Protein AF-A0A350AMX7-F1 (afdb_monomer_lite)

pLDDT: mean 87.67, std 9.19, range [40.44, 95.44]

Structure (mmCIF, N/CA/C/O backbone):
data_AF-A0A350AMX7-F1
#
_entry.id   AF-A0A350AMX7-F1
#
loop_
_atom_site.group_PDB
_atom_site.id
_atom_site.type_symbol
_atom_site.label_atom_id
_atom_site.label_alt_id
_atom_site.label_comp_id
_atom_site.label_asym_id
_atom_site.label_entity_id
_atom_site.label_seq_id
_atom_site.pdbx_PDB_ins_code
_atom_site.Cartn_x
_atom_site.Cartn_y
_atom_site.Cartn_z
_atom_site.occupancy
_atom_site.B_iso_or_equiv
_atom_site.auth_seq_id
_atom_site.auth_comp_id
_atom_site.auth_asym_id
_atom_site.auth_atom_id
_atom_site.pdbx_PDB_model_num
ATOM 1 N N . MET A 1 1 ? 0.039 -1.667 73.319 1.00 43.47 1 MET A N 1
ATOM 2 C CA . MET A 1 1 ? 0.120 -1.833 71.852 1.00 43.47 1 MET A CA 1
ATOM 3 C C . MET A 1 1 ? -1.129 -1.213 71.248 1.00 43.47 1 MET A C 1
ATOM 5 O O . MET A 1 1 ? -2.199 -1.797 71.328 1.00 43.47 1 MET A O 1
ATOM 9 N N . THR A 1 2 ? -1.031 0.032 70.791 1.00 40.44 2 THR A N 1
ATOM 10 C CA . THR A 1 2 ? -2.153 0.806 70.246 1.00 40.44 2 THR A CA 1
ATOM 11 C C . THR A 1 2 ? -2.350 0.441 68.775 1.00 40.44 2 THR A C 1
ATOM 13 O O . THR A 1 2 ? -1.466 0.647 67.948 1.00 40.44 2 THR A O 1
ATOM 16 N N . ILE A 1 3 ? -3.497 -0.153 68.442 1.00 60.06 3 ILE A N 1
ATOM 17 C CA . ILE A 1 3 ? -3.853 -0.492 67.061 1.00 60.06 3 ILE A CA 1
ATOM 18 C C . ILE A 1 3 ? -4.405 0.774 66.404 1.00 60.06 3 ILE A C 1
ATOM 20 O O . ILE A 1 3 ? -5.490 1.241 66.742 1.00 60.06 3 ILE A O 1
ATOM 24 N N . ALA A 1 4 ? -3.642 1.345 65.473 1.00 61.72 4 ALA A N 1
ATOM 25 C CA . ALA A 1 4 ? -4.096 2.450 64.641 1.00 61.72 4 ALA A CA 1
ATOM 26 C C . ALA A 1 4 ? -5.282 1.997 63.768 1.00 61.72 4 ALA A C 1
ATOM 28 O O . ALA A 1 4 ? -5.153 1.086 62.944 1.00 61.72 4 ALA A O 1
ATOM 29 N N . SER A 1 5 ? -6.434 2.647 63.949 1.00 59.94 5 SER A N 1
ATOM 30 C CA . SER A 1 5 ? -7.629 2.494 63.115 1.00 59.94 5 SER A CA 1
ATOM 31 C C . SER A 1 5 ? -7.313 2.897 61.672 1.00 59.94 5 SER A C 1
ATOM 33 O O . SER A 1 5 ? -7.273 4.080 61.333 1.00 59.94 5 SER A O 1
ATOM 35 N N . ARG A 1 6 ? -7.081 1.913 60.798 1.00 63.25 6 ARG A N 1
ATOM 36 C CA . ARG A 1 6 ? -7.099 2.141 59.349 1.00 63.25 6 ARG A CA 1
ATOM 37 C C . ARG A 1 6 ? -8.556 2.267 58.930 1.00 63.25 6 ARG A C 1
ATOM 39 O O . ARG A 1 6 ? -9.298 1.296 59.038 1.00 63.25 6 ARG A O 1
ATOM 46 N N . ASN A 1 7 ? -8.935 3.439 58.423 1.00 62.44 7 ASN A N 1
ATOM 47 C CA . ASN A 1 7 ? -10.158 3.652 57.649 1.00 62.44 7 ASN A CA 1
ATOM 48 C C . ASN A 1 7 ? -10.182 2.674 56.459 1.00 62.44 7 ASN A C 1
ATOM 50 O O . ASN A 1 7 ? -9.697 2.987 55.372 1.00 62.44 7 ASN A O 1
ATOM 54 N N . LYS A 1 8 ? -10.692 1.457 56.665 1.00 62.69 8 LYS A N 1
ATOM 55 C CA . LYS A 1 8 ? -10.917 0.489 55.593 1.00 62.69 8 LYS A CA 1
ATOM 56 C C . LYS A 1 8 ? -12.206 0.894 54.885 1.00 62.69 8 LYS A C 1
ATOM 58 O O . LYS A 1 8 ? -13.290 0.517 55.317 1.00 62.69 8 LYS A O 1
ATOM 63 N N . LYS A 1 9 ? -12.089 1.692 53.820 1.00 71.44 9 LYS A N 1
ATOM 64 C CA . LYS A 1 9 ? -13.197 1.904 52.883 1.00 71.44 9 LYS A CA 1
ATOM 65 C C . LYS A 1 9 ? -13.492 0.562 52.210 1.00 71.44 9 LYS A C 1
ATOM 67 O O . LYS A 1 9 ? -12.687 0.082 51.417 1.00 71.44 9 LYS A O 1
ATOM 72 N N . ALA A 1 10 ? -14.593 -0.073 52.597 1.00 69.81 10 ALA A N 1
ATOM 73 C CA . ALA A 1 10 ? -15.126 -1.231 51.897 1.00 69.81 10 ALA A CA 1
ATOM 74 C C . ALA A 1 10 ? -15.917 -0.721 50.687 1.00 69.81 10 ALA A C 1
ATOM 76 O O . ALA A 1 10 ? -16.818 0.099 50.852 1.00 69.81 10 ALA A O 1
ATOM 77 N N . PHE A 1 11 ? -15.552 -1.173 49.486 1.00 74.50 11 PHE A N 1
ATOM 78 C CA . PHE A 1 11 ? -16.365 -0.963 48.289 1.00 74.50 11 PHE A CA 1
ATOM 79 C C . PHE A 1 11 ? -17.693 -1.697 48.460 1.00 74.50 11 PHE A C 1
ATOM 81 O O . PHE A 1 11 ? -17.719 -2.839 48.929 1.00 74.50 11 PHE A O 1
ATOM 88 N N . THR A 1 12 ? -18.797 -1.053 48.093 1.00 88.31 12 THR A N 1
ATOM 89 C CA . THR A 1 12 ? -20.093 -1.727 48.116 1.00 88.31 12 THR A CA 1
ATOM 90 C C . THR A 1 12 ? -20.165 -2.745 46.973 1.00 88.31 12 THR A C 1
ATOM 92 O O . THR A 1 12 ? -19.658 -2.512 45.875 1.00 88.31 12 THR A O 1
ATOM 95 N N . LEU A 1 13 ? -20.808 -3.894 47.210 1.00 84.81 13 LEU A N 1
ATOM 96 C CA . LEU A 1 13 ? -21.042 -4.911 46.169 1.00 84.81 13 LEU A CA 1
ATOM 97 C C . LEU A 1 13 ? -21.777 -4.321 44.957 1.00 84.81 13 LEU A C 1
ATOM 99 O O . LEU A 1 13 ? -21.503 -4.691 43.818 1.00 84.81 13 LEU A O 1
ATOM 103 N N . ILE A 1 14 ? -22.681 -3.373 45.211 1.00 91.12 14 ILE A N 1
ATOM 104 C CA . ILE A 1 14 ? -23.455 -2.694 44.176 1.00 91.12 14 ILE A CA 1
ATOM 105 C C . ILE A 1 14 ? -22.614 -1.718 43.341 1.00 91.12 14 ILE A C 1
ATOM 107 O O . ILE A 1 14 ? -22.822 -1.654 42.133 1.00 91.12 14 ILE A O 1
ATOM 111 N N . GLU A 1 15 ? -21.629 -1.023 43.925 1.00 88.88 15 GLU A N 1
ATOM 112 C CA . GLU A 1 15 ? -20.692 -0.192 43.150 1.00 88.88 15 GLU A CA 1
ATOM 113 C C . GLU A 1 15 ? -19.937 -1.030 42.128 1.00 88.88 15 GLU A C 1
ATOM 115 O O . GLU A 1 15 ? -19.880 -0.674 40.954 1.00 88.88 15 GLU A O 1
ATOM 120 N N . LEU A 1 16 ? -19.389 -2.168 42.555 1.00 88.62 16 LEU A N 1
ATOM 121 C CA . LEU A 1 16 ? -18.599 -3.012 41.664 1.00 88.62 16 LEU A CA 1
ATOM 122 C C . LEU A 1 16 ? -19.488 -3.643 40.578 1.00 88.62 16 LEU A C 1
ATOM 124 O O . LEU A 1 16 ? -19.096 -3.691 39.413 1.00 88.62 16 LEU A O 1
ATOM 128 N N . LEU A 1 17 ? -20.717 -4.035 40.933 1.00 90.94 17 LEU A N 1
ATOM 129 C CA . LEU A 1 17 ? -21.690 -4.622 40.009 1.00 90.94 17 LEU A CA 1
ATOM 130 C C . LEU A 1 17 ? -22.149 -3.639 38.920 1.00 90.94 17 LEU A C 1
ATOM 132 O O . LEU A 1 17 ? -22.209 -4.009 37.748 1.00 90.94 17 LEU A O 1
ATOM 136 N N . ILE A 1 18 ? -22.438 -2.384 39.272 1.00 93.88 18 ILE A N 1
ATOM 137 C CA . ILE A 1 18 ? -22.854 -1.371 38.290 1.00 93.88 18 ILE A CA 1
ATOM 138 C C . ILE A 1 18 ? -21.693 -1.016 37.352 1.00 93.88 18 ILE A C 1
ATOM 140 O O . ILE A 1 18 ? -21.904 -0.855 36.151 1.00 93.88 18 ILE A O 1
ATOM 144 N N . ILE A 1 19 ? -20.462 -0.944 37.865 1.00 93.88 19 ILE A N 1
ATOM 145 C CA . ILE A 1 19 ? -19.280 -0.586 37.069 1.00 93.88 19 ILE A CA 1
ATOM 146 C C . ILE A 1 19 ? -19.020 -1.609 35.962 1.00 93.88 19 ILE A C 1
ATOM 148 O O . ILE A 1 19 ? -18.869 -1.224 34.803 1.00 93.88 19 ILE A O 1
ATOM 152 N N . VAL A 1 20 ? -19.008 -2.906 36.283 1.00 94.06 20 VAL A N 1
ATOM 153 C CA . VAL A 1 20 ? -18.800 -3.940 35.255 1.00 94.06 20 VAL A CA 1
ATOM 154 C C . VAL A 1 20 ? -19.956 -3.973 34.251 1.00 94.06 20 VAL A C 1
ATOM 156 O O . VAL A 1 20 ? -19.725 -4.190 33.062 1.00 94.06 20 VAL A O 1
ATOM 159 N N . GLY A 1 21 ? -21.178 -3.656 34.699 1.00 94.50 21 GLY A N 1
ATOM 160 C CA . GLY A 1 21 ? -22.342 -3.487 33.830 1.00 94.50 21 GLY A CA 1
ATOM 161 C C . GLY A 1 21 ? -22.161 -2.349 32.823 1.00 94.50 21 GLY A C 1
ATOM 162 O O . GLY A 1 21 ? -22.324 -2.555 31.622 1.00 94.50 21 GLY A O 1
ATOM 163 N N . ILE A 1 22 ? -21.744 -1.168 33.279 1.00 94.44 22 ILE A N 1
ATOM 164 C CA . ILE A 1 22 ? -21.537 -0.005 32.407 1.00 94.44 22 ILE A CA 1
ATOM 165 C C . ILE A 1 22 ? -20.340 -0.214 31.463 1.00 94.44 22 ILE A C 1
ATOM 167 O O . ILE A 1 22 ? -20.436 0.114 30.279 1.00 94.44 22 ILE A O 1
ATOM 171 N N . ILE A 1 23 ? -19.235 -0.806 31.938 1.00 95.44 23 ILE A N 1
ATOM 172 C CA . ILE A 1 23 ? -18.074 -1.125 31.087 1.00 95.44 23 ILE A CA 1
ATOM 173 C C . ILE A 1 23 ? -18.483 -2.074 29.954 1.00 95.44 23 ILE A C 1
ATOM 175 O O . ILE A 1 23 ? -18.062 -1.870 28.816 1.00 95.44 23 ILE A O 1
ATOM 179 N N . SER A 1 24 ? -19.334 -3.070 30.232 1.00 94.69 24 SER A N 1
ATOM 180 C CA . SER A 1 24 ? -19.793 -4.016 29.208 1.00 94.69 24 SER A CA 1
ATOM 181 C C . SER A 1 24 ? -20.569 -3.331 28.077 1.00 94.69 24 SER A C 1
ATOM 183 O O . SER A 1 24 ? -20.344 -3.635 26.906 1.00 94.69 24 SER A O 1
ATOM 185 N N . LEU A 1 25 ? -21.405 -2.340 28.408 1.00 92.94 25 LEU A N 1
ATOM 186 C CA . LEU A 1 25 ? -22.147 -1.563 27.419 1.00 92.94 25 LEU A CA 1
ATOM 187 C C . LEU A 1 25 ? -21.197 -0.740 26.540 1.00 92.94 25 LEU A C 1
ATOM 189 O O . LEU A 1 25 ? -21.274 -0.814 25.314 1.00 92.94 25 LEU A O 1
ATOM 193 N N . PHE A 1 26 ? -20.257 -0.010 27.148 1.00 94.75 26 PHE A N 1
ATOM 194 C CA . PHE A 1 26 ? -19.300 0.804 26.394 1.00 94.75 26 PHE A CA 1
ATOM 195 C C . PHE A 1 26 ? -18.347 -0.029 25.529 1.00 94.75 26 PHE A C 1
ATOM 197 O O . PHE A 1 26 ? -18.019 0.386 24.418 1.00 94.75 26 PHE A O 1
ATOM 204 N N . ALA A 1 27 ? -17.937 -1.214 25.990 1.00 93.19 27 ALA A N 1
ATOM 205 C CA . ALA A 1 27 ? -17.033 -2.083 25.242 1.00 93.19 27 ALA A CA 1
ATOM 206 C C . ALA A 1 27 ? -17.608 -2.492 23.874 1.00 93.19 27 ALA A C 1
ATOM 208 O O . ALA A 1 27 ? -16.880 -2.489 22.883 1.00 93.19 27 ALA A O 1
ATOM 209 N N . THR A 1 28 ? -18.912 -2.783 23.791 1.00 90.69 28 THR A N 1
ATOM 210 C CA . THR A 1 28 ? -19.551 -3.186 22.522 1.00 90.69 28 THR A CA 1
ATOM 211 C C . THR A 1 28 ? -19.517 -2.084 21.461 1.00 90.69 28 THR A C 1
ATOM 213 O O . THR A 1 28 ? -19.175 -2.351 20.311 1.00 90.69 28 THR A O 1
ATOM 216 N N . ILE A 1 29 ? -19.794 -0.836 21.851 1.00 89.88 29 ILE A N 1
ATOM 217 C CA . ILE A 1 29 ? -19.788 0.322 20.945 1.00 89.88 29 ILE A CA 1
ATOM 218 C C . ILE A 1 29 ? -18.373 0.568 20.407 1.00 89.88 29 ILE A C 1
ATOM 220 O O . ILE A 1 29 ? -18.179 0.774 19.209 1.00 89.88 29 ILE A O 1
ATOM 224 N N . ILE A 1 30 ? -17.370 0.495 21.286 1.00 90.44 30 ILE A N 1
ATOM 225 C CA . ILE A 1 30 ? -15.965 0.734 20.936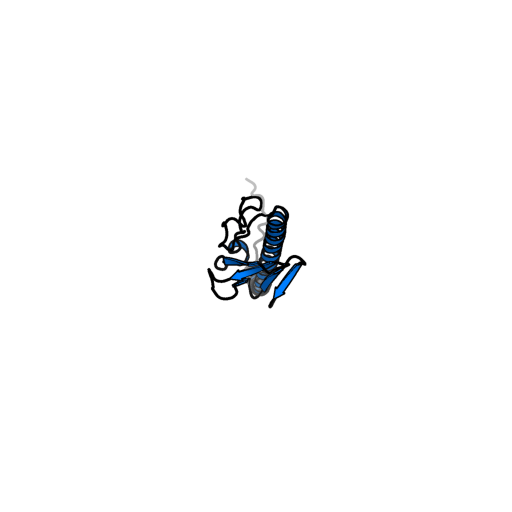 1.00 90.44 30 ILE A CA 1
ATOM 226 C C . ILE A 1 30 ? -15.455 -0.293 19.912 1.00 90.44 30 ILE A C 1
ATOM 228 O O . ILE A 1 30 ? -14.729 0.076 18.988 1.00 90.44 30 ILE A O 1
ATOM 232 N N . LEU A 1 31 ? -15.843 -1.566 20.035 1.00 85.94 31 LEU A N 1
ATOM 233 C CA . LEU A 1 31 ? -15.381 -2.625 19.129 1.00 85.94 31 LEU A CA 1
ATOM 234 C C . LEU A 1 31 ? -15.792 -2.382 17.671 1.00 85.94 31 LEU A C 1
ATOM 236 O O . LEU A 1 31 ? -14.966 -2.549 16.773 1.00 85.94 31 LEU A O 1
ATOM 240 N N . VAL A 1 32 ? -17.028 -1.934 17.435 1.00 84.50 32 VAL A N 1
ATOM 241 C CA . VAL A 1 32 ? -17.519 -1.628 16.079 1.00 84.50 32 VAL A CA 1
ATOM 242 C C . VAL A 1 32 ? -16.746 -0.452 15.473 1.00 84.50 32 VAL A C 1
ATOM 244 O O . VAL A 1 32 ? -16.364 -0.492 14.305 1.00 84.50 32 VAL A O 1
ATOM 247 N N . MET A 1 33 ? -16.435 0.573 16.273 1.00 81.44 33 MET A N 1
ATOM 248 C CA . MET A 1 33 ? -15.666 1.730 15.802 1.00 81.44 33 MET A CA 1
ATOM 249 C C . MET A 1 33 ? -14.220 1.362 15.435 1.00 81.44 33 MET A C 1
ATOM 251 O O . MET A 1 33 ? -13.692 1.857 14.438 1.00 81.44 33 MET A O 1
ATOM 255 N N . ILE A 1 34 ? -13.580 0.472 16.200 1.00 84.88 34 ILE A N 1
ATOM 256 C CA . ILE A 1 34 ? -12.181 0.074 15.976 1.00 84.88 34 ILE A CA 1
ATOM 257 C C . ILE A 1 34 ? -11.998 -0.711 14.673 1.00 84.88 34 ILE A C 1
ATOM 259 O O . ILE A 1 34 ? -10.962 -0.540 14.034 1.00 84.88 34 ILE A O 1
ATOM 263 N N . SER A 1 35 ? -12.966 -1.541 14.266 1.00 8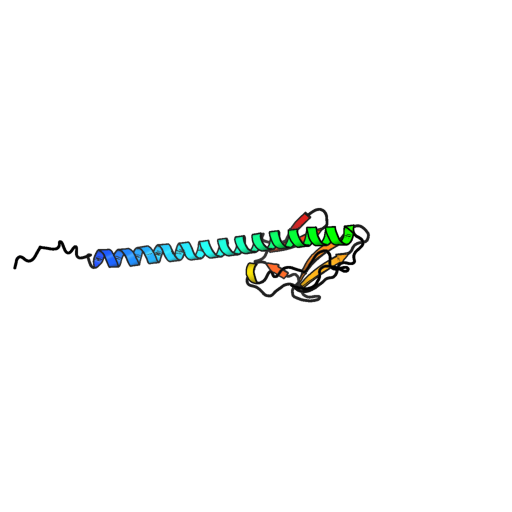3.19 35 SER A N 1
ATOM 264 C CA . SER A 1 35 ? -12.890 -2.273 12.988 1.00 83.19 35 SER A CA 1
ATOM 265 C C . SER A 1 35 ? -12.734 -1.294 11.821 1.00 83.19 35 SER A C 1
ATOM 267 O O . SER A 1 35 ? -11.714 -1.319 11.142 1.00 83.19 35 SER A O 1
ATOM 269 N N . SER A 1 36 ? -13.645 -0.327 11.694 1.00 84.31 36 SER A N 1
ATOM 270 C CA . SER A 1 36 ? -13.576 0.666 10.615 1.00 84.31 36 SER A CA 1
ATOM 271 C C . SER A 1 36 ? -12.306 1.530 10.652 1.00 84.31 36 SER A C 1
ATOM 273 O O . SER A 1 36 ? -11.785 1.932 9.613 1.00 84.31 36 SER A O 1
ATOM 275 N N . ALA A 1 37 ? -11.776 1.821 11.846 1.00 87.25 37 ALA A N 1
ATOM 276 C CA . ALA A 1 37 ? -10.538 2.579 11.998 1.00 87.25 37 ALA A CA 1
ATOM 277 C C . ALA A 1 37 ? -9.304 1.778 11.547 1.00 87.25 37 ALA A C 1
ATOM 279 O O . ALA A 1 37 ? -8.373 2.357 10.986 1.00 87.25 37 ALA A O 1
ATOM 280 N N . ARG A 1 38 ? -9.298 0.457 11.771 1.00 88.06 38 ARG A N 1
ATOM 281 C CA . ARG A 1 38 ? -8.241 -0.448 11.300 1.00 88.06 38 ARG A CA 1
ATOM 282 C C . ARG A 1 38 ? -8.246 -0.556 9.783 1.00 88.06 38 ARG A C 1
ATOM 284 O O . ARG A 1 38 ? -7.183 -0.403 9.193 1.00 88.06 38 ARG A O 1
ATOM 291 N N . ASP A 1 39 ? -9.417 -0.707 9.175 1.00 89.31 39 ASP A N 1
ATOM 292 C CA . ASP A 1 39 ? -9.547 -0.814 7.717 1.00 89.31 39 ASP A CA 1
ATOM 293 C C . ASP A 1 39 ? -9.063 0.477 7.035 1.00 89.31 39 ASP A C 1
ATOM 295 O O . ASP A 1 39 ? -8.259 0.449 6.106 1.00 89.31 39 ASP A O 1
ATOM 299 N N . LYS A 1 40 ? -9.421 1.648 7.580 1.00 90.00 40 LYS A N 1
ATOM 300 C CA . LYS A 1 40 ? -8.897 2.938 7.095 1.00 90.00 40 LYS A CA 1
ATOM 301 C C . LYS A 1 40 ? -7.382 3.070 7.260 1.00 90.00 40 LYS A C 1
ATOM 303 O O . LYS A 1 40 ? -6.708 3.606 6.382 1.00 90.00 40 LYS A O 1
ATOM 308 N N . ALA A 1 41 ? -6.830 2.609 8.382 1.00 91.25 41 ALA A N 1
ATOM 309 C CA . ALA A 1 41 ? -5.385 2.624 8.601 1.00 91.25 41 ALA A CA 1
ATOM 310 C C . ALA A 1 41 ? -4.653 1.688 7.623 1.00 91.25 41 ALA A C 1
ATOM 312 O O . ALA A 1 41 ? -3.601 2.061 7.100 1.00 91.25 41 ALA A O 1
ATOM 313 N N . ALA A 1 42 ? -5.232 0.519 7.338 1.00 91.75 42 ALA A N 1
ATOM 314 C CA . ALA A 1 42 ? -4.745 -0.434 6.349 1.00 91.75 42 ALA A CA 1
ATOM 315 C C . ALA A 1 42 ? -4.698 0.186 4.948 1.00 91.75 42 ALA A C 1
ATOM 317 O O . ALA A 1 42 ? -3.635 0.212 4.325 1.00 91.75 42 ALA A O 1
ATOM 318 N N . ILE A 1 43 ? -5.812 0.781 4.509 1.00 92.62 43 ILE A N 1
ATOM 319 C CA . ILE A 1 43 ? -5.933 1.462 3.214 1.00 92.62 43 ILE A CA 1
ATOM 320 C C . ILE A 1 43 ? -4.925 2.615 3.102 1.00 92.62 43 ILE A C 1
ATOM 322 O O . ILE A 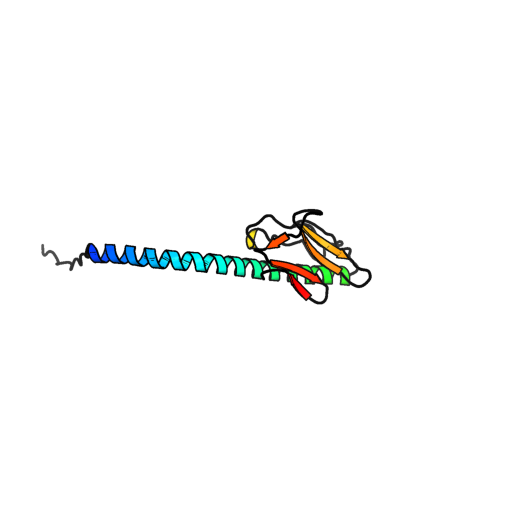1 43 ? -4.225 2.734 2.100 1.00 92.62 43 ILE A O 1
ATOM 326 N N . ASN A 1 44 ? -4.765 3.440 4.141 1.00 93.38 44 ASN A N 1
ATOM 327 C CA . ASN A 1 44 ? -3.765 4.517 4.141 1.00 93.38 44 ASN A CA 1
ATOM 328 C C . ASN A 1 44 ? -2.325 3.983 4.064 1.00 93.38 44 ASN A C 1
ATOM 330 O O . ASN A 1 44 ? -1.467 4.559 3.386 1.00 93.38 44 ASN A O 1
ATOM 334 N N . GLY A 1 45 ? -2.056 2.868 4.745 1.00 92.44 45 GLY A N 1
ATOM 335 C CA . GLY A 1 45 ? -0.787 2.159 4.651 1.00 92.44 45 GLY A CA 1
ATOM 336 C C . GLY A 1 45 ? -0.524 1.639 3.238 1.00 92.44 45 GLY A C 1
ATOM 337 O O . GLY A 1 45 ? 0.601 1.783 2.758 1.00 92.44 45 GLY A O 1
ATOM 338 N N . TYR A 1 46 ? -1.546 1.083 2.585 1.00 92.88 46 TYR A N 1
ATOM 339 C CA . TYR A 1 46 ? -1.506 0.611 1.201 1.00 92.88 46 TYR A CA 1
ATOM 340 C C . TYR A 1 46 ? -1.260 1.763 0.218 1.00 92.88 46 TYR A C 1
ATOM 342 O O . TYR A 1 46 ? -0.297 1.704 -0.540 1.00 92.88 46 TYR A O 1
ATOM 350 N N . LYS A 1 47 ? -2.010 2.870 0.322 1.00 93.06 47 LYS A N 1
ATOM 351 C CA . LYS A 1 47 ? -1.800 4.104 -0.464 1.00 93.06 47 LYS A CA 1
ATOM 352 C C . LYS A 1 47 ? -0.361 4.613 -0.380 1.00 93.06 47 LYS A C 1
ATOM 354 O O . LYS A 1 47 ? 0.228 4.999 -1.385 1.00 93.06 47 LYS A O 1
ATOM 359 N N . THR A 1 48 ? 0.224 4.594 0.816 1.00 93.69 48 THR A N 1
ATOM 360 C CA . THR A 1 48 ? 1.610 5.039 1.032 1.00 93.69 48 THR A CA 1
ATOM 361 C C . THR A 1 48 ? 2.615 4.106 0.356 1.00 93.69 48 THR A C 1
ATOM 363 O O . THR A 1 48 ? 3.546 4.568 -0.300 1.00 93.69 48 THR A O 1
ATOM 366 N N . SER A 1 49 ? 2.412 2.794 0.483 1.00 93.19 49 SER A N 1
ATOM 367 C CA . SER A 1 49 ? 3.248 1.790 -0.177 1.00 93.19 49 SER A CA 1
ATOM 368 C C . SER A 1 49 ? 3.152 1.872 -1.702 1.00 93.19 49 SER A C 1
ATOM 370 O O . SER A 1 49 ? 4.184 1.836 -2.363 1.00 93.19 49 SER A O 1
ATOM 372 N N . MET A 1 50 ? 1.955 2.069 -2.260 1.00 92.88 50 MET A N 1
ATOM 373 C CA . MET A 1 50 ? 1.766 2.235 -3.705 1.00 92.88 50 MET A CA 1
ATOM 374 C C . MET A 1 50 ? 2.464 3.489 -4.233 1.00 92.88 50 MET A C 1
ATOM 376 O O . MET A 1 50 ? 3.193 3.403 -5.212 1.00 92.88 50 MET A O 1
ATOM 380 N N . LYS A 1 51 ? 2.369 4.629 -3.539 1.00 93.94 51 LYS A N 1
ATOM 381 C CA . LYS A 1 51 ? 3.140 5.830 -3.910 1.00 93.94 51 LYS A CA 1
ATOM 382 C C . LYS A 1 51 ? 4.652 5.593 -3.889 1.00 93.94 51 LYS A C 1
ATOM 384 O O . LYS A 1 51 ? 5.362 6.085 -4.756 1.00 93.94 51 LYS A O 1
ATOM 389 N N . SER A 1 52 ? 5.153 4.808 -2.933 1.00 93.56 52 SER A N 1
ATOM 390 C CA . SER A 1 52 ? 6.573 4.441 -2.904 1.00 93.56 52 SER A CA 1
ATOM 391 C C . SER A 1 52 ? 6.978 3.617 -4.130 1.00 93.56 52 SER A C 1
ATOM 393 O O . SER A 1 52 ? 8.054 3.838 -4.678 1.00 93.56 52 SER A O 1
ATOM 395 N N . VAL A 1 53 ? 6.124 2.686 -4.567 1.00 93.88 53 VAL A N 1
ATOM 396 C CA . VAL A 1 53 ? 6.349 1.886 -5.782 1.00 93.88 53 VAL A CA 1
ATOM 397 C C . VAL A 1 53 ? 6.271 2.762 -7.034 1.00 93.88 53 VAL A C 1
ATOM 399 O O . VAL A 1 53 ? 7.100 2.607 -7.922 1.00 93.88 53 VAL A O 1
ATOM 402 N N . GLN A 1 54 ? 5.347 3.725 -7.080 1.00 93.56 54 GLN A N 1
ATOM 403 C CA . GLN A 1 54 ? 5.241 4.708 -8.161 1.00 93.56 54 GLN A CA 1
ATOM 404 C C . GLN A 1 54 ? 6.564 5.469 -8.341 1.00 93.56 54 GLN A C 1
ATOM 406 O O . GLN A 1 54 ? 7.145 5.450 -9.422 1.00 93.56 54 GLN A O 1
ATOM 411 N N . THR A 1 55 ? 7.106 6.051 -7.265 1.00 93.25 55 THR A N 1
ATOM 412 C CA . THR A 1 55 ? 8.402 6.750 -7.305 1.00 93.25 55 THR A CA 1
ATOM 413 C C . THR A 1 55 ? 9.554 5.822 -7.708 1.00 93.25 55 THR A C 1
ATOM 415 O O . THR A 1 55 ? 10.461 6.229 -8.432 1.00 93.25 55 THR A O 1
ATOM 418 N N . ALA A 1 56 ? 9.528 4.564 -7.264 1.00 92.81 56 ALA A N 1
ATOM 419 C CA . ALA A 1 56 ? 10.533 3.565 -7.619 1.00 92.81 56 ALA A CA 1
ATOM 420 C C . ALA A 1 56 ? 10.487 3.199 -9.120 1.00 92.81 56 ALA A C 1
ATOM 422 O O . ALA A 1 56 ? 11.529 3.100 -9.771 1.00 92.81 56 ALA A O 1
ATOM 423 N N . LEU A 1 57 ? 9.287 3.066 -9.693 1.00 91.88 57 LEU A N 1
ATOM 424 C CA . LEU A 1 57 ? 9.069 2.840 -11.125 1.00 91.88 57 LEU A CA 1
ATOM 425 C C . LEU A 1 57 ? 9.551 4.029 -11.964 1.00 91.88 57 LEU A C 1
ATOM 427 O O . LEU A 1 57 ? 10.255 3.826 -12.955 1.00 91.88 57 LEU A O 1
ATOM 431 N N . GLU A 1 58 ? 9.243 5.259 -11.544 1.00 91.00 58 GLU A N 1
ATOM 432 C CA . GLU A 1 58 ? 9.723 6.482 -12.202 1.00 91.00 58 GLU A CA 1
ATOM 433 C C . GLU A 1 58 ? 11.245 6.574 -12.206 1.00 91.00 58 GLU A C 1
ATOM 435 O O . GLU A 1 58 ? 11.847 6.858 -13.243 1.00 91.00 58 GLU A O 1
ATOM 440 N N . LEU A 1 59 ? 11.875 6.292 -11.062 1.00 92.38 59 LEU A N 1
ATOM 441 C CA . LEU A 1 59 ? 13.328 6.256 -10.953 1.00 92.38 59 LEU A CA 1
ATOM 442 C C . LEU A 1 59 ? 13.919 5.239 -11.933 1.00 92.38 59 LEU A C 1
ATOM 444 O O . LEU A 1 59 ? 14.905 5.527 -12.616 1.00 92.38 59 LEU A O 1
ATOM 448 N N . CYS A 1 60 ? 13.302 4.064 -12.035 1.00 92.38 60 CYS A N 1
ATOM 449 C CA . CYS A 1 60 ? 13.819 3.028 -12.905 1.00 92.38 60 CYS A CA 1
ATOM 450 C C . CYS A 1 60 ? 13.691 3.361 -14.389 1.00 92.38 60 CYS A C 1
ATOM 452 O O . CYS A 1 60 ? 14.670 3.305 -15.134 1.00 92.38 60 CYS A O 1
ATOM 454 N N . LEU A 1 61 ? 12.508 3.787 -14.820 1.00 89.88 61 LEU A N 1
ATOM 455 C CA . LEU A 1 61 ? 12.275 4.158 -16.212 1.00 89.88 61 LEU A CA 1
ATOM 456 C C . LEU A 1 61 ? 13.067 5.412 -16.605 1.00 89.88 61 LEU A C 1
ATOM 458 O O . LEU A 1 61 ? 13.573 5.490 -17.724 1.00 89.88 61 LEU A O 1
ATOM 462 N N . GLY A 1 62 ? 13.264 6.353 -15.675 1.00 89.12 62 GLY A N 1
ATOM 463 C CA . GLY A 1 62 ? 14.078 7.552 -15.884 1.00 89.12 62 GLY A CA 1
ATOM 464 C C . GLY A 1 62 ? 15.563 7.271 -16.140 1.00 89.12 62 GLY A C 1
ATOM 465 O O . GLY A 1 62 ? 16.239 8.085 -16.767 1.00 89.12 62 GLY A O 1
ATOM 466 N N . THR A 1 63 ? 16.074 6.114 -15.710 1.00 89.88 63 THR A N 1
ATOM 467 C CA . THR A 1 63 ? 17.458 5.674 -15.983 1.00 89.88 63 THR A CA 1
ATOM 468 C C . THR A 1 63 ? 17.574 4.717 -17.172 1.00 89.88 63 THR A C 1
ATOM 470 O O . THR A 1 63 ? 18.680 4.304 -17.518 1.00 89.88 63 THR A O 1
ATOM 473 N N . GLY A 1 64 ? 16.455 4.386 -17.826 1.00 88.19 64 GLY A N 1
ATOM 474 C CA . GLY A 1 64 ? 16.409 3.414 -18.921 1.00 88.19 64 GLY A CA 1
ATOM 475 C C . GLY A 1 64 ? 16.410 1.953 -18.462 1.00 88.19 64 GLY A C 1
ATOM 476 O O . GLY A 1 64 ? 16.705 1.073 -19.270 1.00 88.19 64 GLY A O 1
ATOM 477 N N . GLY A 1 65 ? 16.104 1.690 -17.188 1.00 89.12 65 GLY A N 1
ATOM 478 C CA . GLY A 1 65 ? 15.946 0.340 -16.656 1.00 89.12 65 GLY A CA 1
ATOM 479 C C . GLY A 1 65 ? 14.670 -0.350 -17.145 1.00 89.12 65 GLY A C 1
ATOM 480 O O . GLY A 1 65 ? 13.742 0.274 -17.666 1.00 89.12 65 GLY A O 1
ATOM 481 N N . THR A 1 66 ? 14.619 -1.667 -16.963 1.00 90.31 66 THR A N 1
ATOM 482 C CA . THR A 1 66 ? 13.472 -2.505 -17.338 1.00 90.31 66 THR A CA 1
ATOM 483 C C . THR A 1 66 ? 12.676 -2.895 -16.103 1.00 90.31 66 THR A C 1
ATOM 485 O O . THR A 1 66 ? 13.220 -3.470 -15.168 1.00 90.31 66 THR A O 1
ATOM 488 N N . VAL A 1 67 ? 11.388 -2.557 -16.080 1.00 92.06 67 VAL A N 1
ATOM 489 C CA . VAL A 1 67 ? 10.493 -2.831 -14.947 1.00 92.06 67 VAL A CA 1
ATOM 490 C C . VAL A 1 67 ? 9.886 -4.229 -15.050 1.00 92.06 67 VAL A C 1
ATOM 492 O O . VAL A 1 67 ? 9.544 -4.686 -16.142 1.00 92.06 67 VAL A O 1
ATOM 495 N N . PHE A 1 68 ? 9.710 -4.897 -13.912 1.00 91.81 68 PHE A N 1
ATOM 496 C CA . PHE A 1 68 ? 9.153 -6.244 -13.837 1.00 91.81 68 PHE A CA 1
ATOM 497 C C . PHE A 1 68 ? 7.921 -6.292 -12.948 1.00 91.81 68 PHE A C 1
ATOM 499 O O . PHE A 1 68 ? 7.830 -5.614 -11.931 1.00 91.81 68 PHE A O 1
ATOM 506 N N . SER A 1 69 ? 6.977 -7.147 -13.326 1.00 93.44 69 SER A N 1
ATOM 507 C CA . SER A 1 69 ? 5.875 -7.543 -12.449 1.00 93.44 69 SER A CA 1
ATOM 508 C C . SER A 1 69 ? 6.340 -8.660 -11.517 1.00 93.44 69 SER A C 1
ATOM 510 O O . SER A 1 69 ? 7.074 -9.549 -11.953 1.00 93.44 69 SER A O 1
ATOM 512 N N . GLY A 1 70 ? 5.897 -8.658 -10.263 1.00 93.31 70 GLY A N 1
ATOM 513 C CA . GLY A 1 70 ? 6.354 -9.637 -9.285 1.00 93.31 70 GLY A CA 1
ATOM 514 C C . GLY A 1 70 ? 5.540 -9.650 -7.993 1.00 93.31 70 GLY A C 1
ATOM 515 O O . GLY A 1 70 ? 4.755 -8.737 -7.743 1.00 93.31 70 GLY A O 1
ATOM 516 N N . PRO A 1 71 ? 5.700 -10.692 -7.162 1.00 93.19 71 PRO A N 1
ATOM 517 C CA . PRO A 1 71 ? 5.154 -10.699 -5.809 1.00 93.19 71 PRO A CA 1
ATOM 518 C C . PRO A 1 71 ? 5.856 -9.659 -4.924 1.00 93.19 71 PRO A C 1
ATOM 520 O O . PRO A 1 71 ? 6.865 -9.062 -5.314 1.00 93.19 71 PRO A O 1
ATOM 523 N N . ALA A 1 72 ? 5.354 -9.491 -3.702 1.00 91.38 72 ALA A N 1
ATOM 524 C CA . ALA A 1 72 ? 6.075 -8.771 -2.661 1.00 91.38 72 ALA A CA 1
ATOM 525 C C . ALA A 1 72 ? 7.518 -9.309 -2.498 1.00 91.38 72 ALA A C 1
ATOM 527 O O . ALA A 1 72 ? 7.807 -10.477 -2.781 1.00 91.38 72 ALA A O 1
ATOM 528 N N . SER A 1 73 ? 8.448 -8.421 -2.139 1.00 91.56 73 SER A N 1
ATOM 529 C CA . SER A 1 73 ? 9.898 -8.661 -2.065 1.00 91.56 73 SER A CA 1
ATOM 530 C C . SER A 1 73 ? 10.625 -8.974 -3.386 1.00 91.56 73 SER A C 1
ATOM 532 O O . SER A 1 73 ? 11.849 -9.105 -3.379 1.00 91.56 73 SER A O 1
ATOM 534 N N . ALA A 1 74 ? 9.943 -9.054 -4.534 1.00 92.81 74 ALA A N 1
ATOM 535 C CA . ALA A 1 74 ? 10.623 -9.143 -5.828 1.00 92.81 74 ALA A CA 1
ATOM 536 C C . ALA A 1 74 ? 11.203 -7.782 -6.249 1.00 92.81 74 ALA A C 1
ATOM 538 O O . ALA A 1 74 ? 10.637 -6.737 -5.927 1.00 92.81 74 ALA A O 1
ATOM 539 N N . PHE A 1 75 ? 12.319 -7.790 -6.983 1.00 92.81 75 PHE A N 1
ATOM 540 C CA . PHE A 1 75 ? 12.914 -6.571 -7.536 1.00 92.81 75 PHE A CA 1
ATOM 541 C C . PHE A 1 75 ? 11.947 -5.879 -8.498 1.00 92.81 75 PHE A C 1
ATOM 543 O O . PHE A 1 75 ? 11.330 -6.527 -9.345 1.00 92.81 75 PHE A O 1
ATOM 550 N N . ILE A 1 76 ? 11.840 -4.558 -8.372 1.00 93.31 76 ILE A N 1
ATOM 551 C CA . ILE A 1 76 ? 10.955 -3.747 -9.212 1.00 93.31 76 ILE A CA 1
ATOM 552 C C . ILE A 1 76 ? 11.519 -3.649 -10.629 1.00 93.31 76 ILE A C 1
ATOM 554 O O . ILE A 1 76 ? 10.755 -3.622 -11.595 1.00 93.31 76 ILE A O 1
ATOM 558 N N . CYS A 1 77 ? 12.846 -3.598 -10.776 1.00 93.25 77 CYS A N 1
ATOM 559 C CA . CYS A 1 77 ? 13.468 -3.428 -12.078 1.00 93.25 77 CYS A CA 1
ATOM 560 C C . CYS A 1 77 ? 14.942 -3.862 -12.152 1.00 93.25 77 CYS A C 1
ATOM 562 O O . CYS A 1 77 ? 15.576 -4.087 -11.123 1.00 93.25 77 CYS A O 1
ATOM 564 N N . ASP A 1 78 ? 15.469 -3.961 -13.379 1.00 91.00 78 ASP A N 1
ATOM 565 C CA . ASP A 1 78 ? 16.887 -4.195 -13.690 1.00 91.00 78 ASP A CA 1
ATOM 566 C C . ASP A 1 78 ? 17.480 -3.008 -14.482 1.00 91.00 78 ASP A C 1
ATOM 568 O O . ASP A 1 78 ? 16.874 -2.591 -15.480 1.00 91.00 78 ASP A O 1
ATOM 572 N N . PRO A 1 79 ? 18.647 -2.464 -14.078 1.00 88.62 79 PRO A N 1
ATOM 573 C CA . PRO A 1 79 ? 19.409 -2.824 -12.875 1.00 88.62 79 PRO A CA 1
ATOM 574 C C . PRO A 1 79 ? 18.668 -2.448 -11.579 1.00 88.62 79 PRO A C 1
ATOM 576 O O . PRO A 1 79 ? 17.878 -1.505 -11.570 1.00 88.62 79 PRO A O 1
ATOM 579 N N . ASP A 1 80 ? 18.936 -3.169 -10.482 1.00 86.56 80 ASP A N 1
ATOM 580 C CA . ASP A 1 80 ? 18.278 -2.950 -9.181 1.00 86.56 80 ASP A CA 1
ATOM 581 C C . ASP A 1 80 ? 18.699 -1.619 -8.538 1.00 86.56 80 ASP A C 1
ATOM 583 O O . ASP A 1 80 ? 19.628 -1.534 -7.732 1.00 86.56 80 ASP A O 1
ATOM 587 N N . ILE A 1 81 ? 18.016 -0.553 -8.944 1.00 87.38 81 ILE A N 1
ATOM 588 C CA . ILE A 1 81 ? 18.194 0.809 -8.423 1.00 87.38 81 ILE A CA 1
ATOM 589 C C . ILE A 1 81 ? 16.968 1.310 -7.656 1.00 87.38 81 ILE A C 1
ATOM 591 O O . ILE A 1 81 ? 17.030 2.338 -6.984 1.00 87.38 81 ILE A O 1
ATOM 595 N N . ALA A 1 82 ? 15.849 0.602 -7.796 1.00 85.88 82 ALA A N 1
ATOM 596 C CA . ALA A 1 82 ? 14.535 0.979 -7.292 1.00 85.88 82 ALA A CA 1
ATOM 597 C C . ALA A 1 82 ? 14.111 0.135 -6.075 1.00 85.88 82 ALA A C 1
ATOM 599 O O . ALA A 1 82 ? 13.138 0.474 -5.401 1.00 85.88 82 ALA A O 1
ATOM 600 N N . GLY A 1 83 ? 14.854 -0.934 -5.765 1.00 90.81 83 GLY A N 1
ATOM 601 C CA . GLY A 1 83 ? 14.557 -1.848 -4.673 1.00 90.81 83 GLY A CA 1
ATOM 602 C C . GLY A 1 83 ? 13.470 -2.859 -5.029 1.00 90.81 83 GLY A C 1
ATOM 603 O O . GLY A 1 83 ? 13.276 -3.243 -6.187 1.00 90.81 83 GLY A O 1
ATOM 604 N N . SER A 1 84 ? 12.759 -3.320 -4.002 1.00 93.38 84 SER A N 1
ATOM 605 C CA . SER A 1 84 ? 11.807 -4.428 -4.098 1.00 93.38 84 SER A CA 1
ATOM 606 C C . SER A 1 84 ? 10.380 -4.002 -3.759 1.00 93.38 84 SER A C 1
ATOM 608 O O . SER A 1 84 ? 10.162 -3.031 -3.031 1.00 93.38 84 SER A O 1
ATOM 610 N N . TYR A 1 85 ? 9.399 -4.749 -4.265 1.00 93.44 85 TYR A N 1
ATOM 611 C CA . TYR A 1 85 ? 7.991 -4.528 -3.949 1.00 93.44 85 TYR A CA 1
ATOM 612 C C . TYR A 1 85 ? 7.711 -4.678 -2.442 1.00 93.44 85 TYR A C 1
ATOM 614 O O . TYR A 1 85 ? 8.247 -5.590 -1.807 1.00 93.44 85 TYR A O 1
ATOM 622 N N . PRO A 1 86 ? 6.874 -3.808 -1.849 1.00 92.62 86 PRO A N 1
ATOM 623 C CA . PRO A 1 86 ? 6.590 -3.833 -0.419 1.00 92.62 86 PRO A CA 1
ATOM 624 C C . PRO A 1 86 ? 5.632 -4.968 -0.033 1.00 92.62 86 PRO A C 1
ATOM 626 O O . PRO A 1 86 ? 4.725 -5.306 -0.787 1.00 92.62 86 PRO A O 1
ATOM 629 N N . GLU A 1 87 ? 5.777 -5.468 1.195 1.00 90.62 87 GLU A N 1
ATOM 630 C CA . GL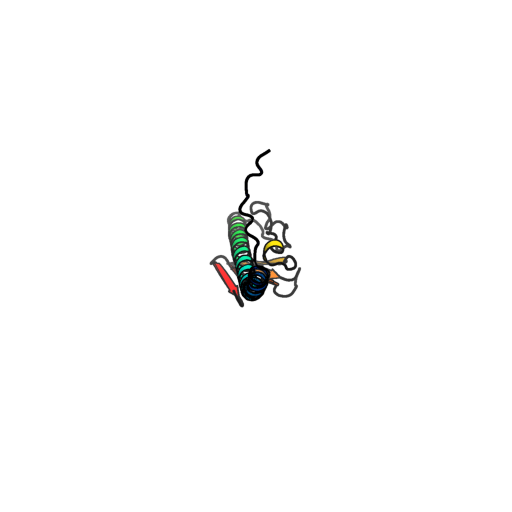U A 1 87 ? 4.826 -6.393 1.828 1.00 90.62 87 GLU A CA 1
ATOM 631 C C . GLU A 1 87 ? 3.575 -5.626 2.310 1.00 90.62 87 GLU A C 1
ATOM 633 O O . GLU A 1 87 ? 3.661 -4.655 3.079 1.00 90.62 87 GLU A O 1
ATOM 638 N N . LEU A 1 88 ? 2.397 -6.043 1.845 1.00 88.19 88 LEU A N 1
ATOM 639 C CA . LEU A 1 88 ? 1.099 -5.414 2.101 1.00 88.19 88 LEU A CA 1
ATOM 640 C C . LEU A 1 88 ? 0.189 -6.240 3.024 1.00 88.19 88 LEU A C 1
ATOM 642 O O . LEU A 1 88 ? -0.734 -5.677 3.619 1.00 88.19 88 LEU A O 1
ATOM 646 N N . SER A 1 89 ? 0.464 -7.528 3.235 1.00 80.31 89 SER A N 1
ATOM 647 C CA . SER A 1 89 ? -0.291 -8.415 4.136 1.00 80.31 89 SER A CA 1
ATOM 648 C C . SER A 1 89 ? -0.305 -7.898 5.571 1.00 80.31 89 SER A C 1
ATOM 650 O O . SER A 1 89 ? -1.336 -7.934 6.239 1.00 80.31 89 SER A O 1
ATOM 652 N N . GLN A 1 90 ? 0.802 -7.312 6.038 1.00 79.94 90 GLN A N 1
ATOM 653 C CA . GLN A 1 90 ? 0.886 -6.718 7.376 1.00 79.94 90 GLN A CA 1
ATOM 654 C C . GLN A 1 90 ? -0.016 -5.487 7.544 1.00 79.94 90 GLN A C 1
ATOM 656 O O . GLN A 1 90 ? -0.324 -5.101 8.672 1.00 79.94 90 GLN A O 1
ATOM 661 N N . LYS A 1 91 ? -0.416 -4.852 6.438 1.00 82.62 91 LYS A N 1
ATOM 662 C CA . LYS A 1 91 ? -1.268 -3.659 6.432 1.00 82.62 91 LYS A CA 1
ATOM 663 C C . LYS A 1 91 ? -2.727 -4.049 6.246 1.00 82.62 91 LYS A C 1
ATOM 665 O O . LYS A 1 91 ? -3.552 -3.637 7.050 1.00 82.62 91 LYS A O 1
ATOM 670 N N . CYS A 1 92 ? -3.021 -4.852 5.226 1.00 86.56 92 CYS A N 1
ATOM 671 C CA . CYS A 1 92 ? -4.382 -5.192 4.807 1.00 86.56 92 CYS A CA 1
ATOM 672 C C . CYS A 1 92 ? -4.931 -6.476 5.443 1.00 86.56 92 CYS A C 1
ATOM 674 O O . CYS A 1 92 ? -6.128 -6.722 5.366 1.00 86.56 92 CYS A O 1
ATOM 676 N N . GLY A 1 93 ? -4.091 -7.288 6.095 1.00 79.00 93 GLY A N 1
ATOM 677 C CA . GLY A 1 93 ? -4.517 -8.508 6.790 1.00 79.00 93 GLY A CA 1
ATOM 678 C C . GLY A 1 93 ? -4.955 -9.651 5.868 1.00 79.00 93 GLY A C 1
ATOM 679 O O . GLY A 1 93 ? -5.567 -10.607 6.340 1.00 79.00 93 GLY A O 1
ATOM 680 N N . ILE A 1 94 ? -4.650 -9.554 4.574 1.00 78.69 94 ILE A N 1
ATOM 681 C CA . ILE A 1 94 ? -4.981 -10.534 3.530 1.00 78.69 94 ILE A CA 1
ATOM 682 C C . ILE A 1 94 ? -3.702 -11.050 2.857 1.00 78.69 94 ILE A C 1
ATOM 684 O O . ILE A 1 94 ? -2.604 -10.593 3.178 1.00 78.69 94 ILE A O 1
ATOM 688 N N . ALA A 1 95 ? -3.832 -12.030 1.959 1.00 85.69 95 ALA A N 1
ATOM 689 C CA . ALA A 1 95 ? -2.696 -12.587 1.224 1.00 85.69 95 ALA A CA 1
ATOM 690 C C . ALA A 1 95 ? -1.930 -11.496 0.453 1.00 85.69 95 ALA A C 1
ATOM 692 O O . ALA A 1 95 ? -2.539 -10.540 -0.021 1.00 85.69 95 ALA A O 1
ATOM 693 N N . GLU A 1 96 ? -0.606 -11.639 0.336 1.00 87.12 96 GLU A N 1
ATOM 694 C CA . GLU A 1 96 ? 0.230 -10.695 -0.418 1.00 87.12 96 GLU A CA 1
ATOM 695 C C . GLU A 1 96 ? -0.193 -10.635 -1.894 1.00 87.12 96 GLU A C 1
ATOM 697 O O . GLU A 1 96 ? -0.379 -11.691 -2.512 1.00 87.12 96 GLU A O 1
ATOM 702 N N . PRO A 1 97 ? -0.316 -9.432 -2.482 1.00 91.88 97 PRO A N 1
ATOM 703 C CA . PRO A 1 97 ? -0.642 -9.300 -3.887 1.00 91.88 97 PRO A CA 1
ATOM 704 C C . PRO A 1 97 ? 0.557 -9.583 -4.788 1.00 91.88 97 PRO A C 1
ATOM 706 O O . PRO A 1 97 ? 1.728 -9.505 -4.410 1.00 91.88 97 PRO A O 1
ATOM 709 N N . PHE A 1 98 ? 0.236 -9.828 -6.049 1.00 92.81 98 PHE A N 1
ATOM 710 C CA . PHE A 1 98 ? 1.165 -9.750 -7.157 1.00 92.81 98 PHE A CA 1
ATOM 711 C C . PHE A 1 98 ? 1.077 -8.361 -7.793 1.00 92.81 98 PHE A C 1
ATOM 713 O O . PHE A 1 98 ? 0.009 -7.942 -8.240 1.00 92.81 98 PHE A O 1
ATOM 720 N N . PHE A 1 99 ? 2.193 -7.644 -7.856 1.00 94.25 99 PHE A N 1
ATOM 721 C CA . PHE A 1 99 ? 2.279 -6.347 -8.512 1.00 94.25 99 PHE A CA 1
ATOM 722 C C . PHE A 1 99 ? 2.426 -6.554 -10.012 1.00 94.25 99 PHE A C 1
ATOM 724 O O . PHE A 1 99 ? 3.400 -7.144 -10.486 1.00 94.25 99 PHE A O 1
ATOM 731 N N . ARG A 1 100 ? 1.453 -6.061 -10.772 1.00 94.00 100 ARG A N 1
ATOM 732 C CA . ARG A 1 100 ? 1.467 -6.105 -12.228 1.00 94.00 100 ARG A CA 1
ATOM 733 C C . ARG A 1 100 ? 1.759 -4.724 -12.772 1.00 94.00 100 ARG A C 1
ATOM 735 O O . ARG A 1 100 ? 0.976 -3.809 -12.557 1.00 94.00 100 ARG A O 1
ATOM 742 N N . VAL A 1 101 ? 2.825 -4.622 -13.550 1.00 93.19 101 VAL A N 1
ATOM 743 C CA . VAL A 1 101 ? 3.177 -3.442 -14.335 1.00 93.19 101 VAL A CA 1
ATOM 744 C C . VAL A 1 101 ? 2.802 -3.705 -15.787 1.00 93.19 101 VAL A C 1
ATOM 746 O O . VAL A 1 101 ? 3.222 -4.700 -16.380 1.00 93.19 101 VAL A O 1
ATOM 749 N N . THR A 1 102 ? 2.007 -2.813 -16.362 1.00 90.31 102 THR A N 1
ATOM 750 C CA . THR A 1 102 ? 1.602 -2.844 -17.764 1.00 90.31 102 THR A CA 1
ATOM 751 C C . THR A 1 102 ? 2.262 -1.664 -18.477 1.00 90.31 102 THR A C 1
ATOM 753 O O . THR A 1 102 ? 1.801 -0.529 -18.341 1.00 90.31 102 THR A O 1
ATOM 756 N N . PRO A 1 103 ? 3.364 -1.889 -19.214 1.00 83.56 103 PRO A N 1
ATOM 757 C CA . PRO A 1 103 ? 3.963 -0.837 -20.020 1.00 83.56 103 PRO A CA 1
ATOM 758 C C . PRO A 1 103 ? 3.068 -0.510 -21.224 1.00 83.56 103 PRO A C 1
ATOM 760 O O . PRO A 1 103 ? 2.510 -1.399 -21.868 1.00 83.56 103 PRO A O 1
ATOM 763 N N . SER A 1 104 ? 2.967 0.775 -21.542 1.00 82.44 104 SER A N 1
ATOM 764 C CA . SER A 1 104 ? 2.355 1.328 -22.750 1.00 82.44 104 SER A CA 1
ATOM 765 C C . SER A 1 104 ? 3.432 2.029 -23.589 1.00 82.44 104 SER A C 1
ATOM 767 O O . SER A 1 104 ? 4.553 2.248 -23.135 1.00 82.44 104 SER A O 1
ATOM 769 N N . ALA A 1 105 ? 3.113 2.393 -24.832 1.00 75.56 105 ALA A N 1
ATOM 770 C CA . ALA A 1 105 ? 4.063 3.040 -25.741 1.00 75.56 105 ALA A CA 1
ATOM 771 C C . ALA A 1 105 ? 4.598 4.388 -25.214 1.00 75.56 105 ALA A C 1
ATOM 773 O O . ALA A 1 105 ? 5.689 4.805 -25.595 1.00 75.56 105 ALA A O 1
ATOM 774 N N . THR A 1 106 ? 3.832 5.074 -24.361 1.00 79.69 106 THR A N 1
ATOM 775 C CA . THR A 1 106 ? 4.157 6.414 -23.838 1.00 79.69 106 THR A CA 1
ATOM 776 C C . THR A 1 106 ? 3.957 6.554 -22.330 1.00 79.69 106 THR A C 1
ATOM 778 O O . THR A 1 106 ? 4.206 7.622 -21.782 1.00 79.69 106 THR A O 1
ATOM 781 N N . SER A 1 107 ? 3.476 5.513 -21.656 1.00 87.06 107 SER A N 1
ATOM 782 C CA . SER A 1 107 ? 3.161 5.532 -20.227 1.00 87.06 107 SER A CA 1
ATOM 783 C C . SER A 1 107 ? 3.315 4.136 -19.631 1.00 87.06 107 SER A C 1
ATOM 785 O O . SER A 1 107 ? 3.631 3.175 -20.330 1.00 87.06 107 SER A O 1
ATOM 787 N N . TRP A 1 108 ? 3.101 4.007 -18.332 1.00 90.50 108 TRP A N 1
ATOM 788 C CA . TRP A 1 108 ? 3.031 2.731 -17.633 1.00 90.50 108 TRP A CA 1
ATOM 789 C C . TRP A 1 108 ? 1.903 2.826 -16.620 1.00 90.50 108 TRP A C 1
ATOM 791 O O . TRP A 1 108 ? 1.663 3.897 -16.074 1.00 90.50 108 TRP A O 1
ATOM 801 N N . SER A 1 109 ? 1.218 1.720 -16.368 1.00 92.19 109 SER A N 1
ATOM 802 C CA . SER A 1 109 ? 0.346 1.611 -15.204 1.00 92.19 109 SER A CA 1
ATOM 803 C C . SER A 1 109 ? 0.736 0.397 -14.383 1.00 92.19 109 SER A C 1
ATOM 805 O O . SER A 1 109 ? 1.285 -0.575 -14.912 1.00 92.19 109 SER A O 1
ATOM 807 N N . PHE A 1 110 ? 0.484 0.436 -13.081 1.00 93.06 110 PHE A N 1
ATOM 808 C CA . PHE A 1 110 ? 0.601 -0.745 -12.245 1.00 93.06 110 PHE A CA 1
ATOM 809 C C . PHE A 1 110 ? -0.561 -0.878 -11.275 1.00 93.06 110 PHE A C 1
ATOM 811 O O . PHE A 1 110 ? -1.146 0.099 -10.809 1.00 93.06 110 PHE A O 1
ATOM 818 N N . THR A 1 111 ? -0.885 -2.131 -10.982 1.00 93.38 111 THR A N 1
ATOM 819 C CA . THR A 1 111 ? -1.970 -2.516 -10.086 1.00 93.38 111 THR A CA 1
ATOM 820 C C . THR A 1 111 ? -1.614 -3.809 -9.350 1.00 93.38 111 THR A C 1
ATOM 822 O O . THR A 1 111 ? -0.577 -4.427 -9.608 1.00 93.38 111 THR A O 1
ATOM 825 N N . THR A 1 112 ? -2.461 -4.216 -8.413 1.00 93.62 112 THR A N 1
ATOM 826 C CA . THR A 1 112 ? -2.294 -5.413 -7.582 1.00 93.62 112 THR A CA 1
ATOM 827 C C . THR A 1 112 ? -3.275 -6.509 -7.995 1.00 93.62 112 THR A C 1
ATOM 829 O O . THR A 1 112 ? -4.456 -6.235 -8.196 1.00 93.62 112 THR A O 1
ATOM 832 N N . LEU A 1 113 ? -2.797 -7.754 -8.090 1.00 92.56 113 LEU A N 1
ATOM 833 C CA . LEU A 1 113 ? -3.574 -8.941 -8.471 1.00 92.56 113 LEU A CA 1
ATOM 834 C C . LEU A 1 113 ? -3.457 -10.074 -7.441 1.00 92.56 113 LEU A C 1
ATOM 836 O O . LEU A 1 113 ? -2.446 -10.189 -6.747 1.00 92.56 113 LEU A O 1
ATOM 840 N N . ASP A 1 114 ? -4.451 -10.962 -7.407 1.00 89.94 114 ASP A N 1
ATOM 841 C CA . ASP A 1 114 ? -4.467 -12.213 -6.637 1.00 89.94 114 ASP A CA 1
ATOM 842 C C . ASP A 1 114 ? -3.555 -13.272 -7.282 1.00 89.94 114 ASP A C 1
ATOM 844 O O . ASP A 1 114 ? -3.990 -14.309 -7.790 1.00 89.94 114 ASP A O 1
ATOM 848 N N . GLY A 1 115 ? -2.253 -12.998 -7.301 1.00 85.50 115 GLY A N 1
ATOM 849 C CA . GLY A 1 115 ? -1.254 -13.856 -7.926 1.00 85.50 115 GLY A CA 1
ATOM 850 C C . GLY A 1 115 ? -1.022 -13.574 -9.420 1.00 85.50 115 GLY A C 1
ATOM 851 O O . GLY A 1 115 ? -1.618 -12.667 -10.009 1.00 85.50 115 GLY A O 1
ATOM 852 N N . PRO A 1 116 ? -0.113 -14.332 -10.062 1.00 82.00 116 PRO A N 1
ATOM 853 C CA . PRO A 1 116 ? 0.288 -14.080 -11.443 1.00 82.00 116 PRO A CA 1
ATOM 854 C C . PRO A 1 116 ? -0.868 -14.370 -12.410 1.00 82.00 116 PRO A C 1
ATOM 856 O O . PRO A 1 116 ? -1.218 -15.525 -12.644 1.00 82.00 116 PRO A O 1
ATOM 859 N N . GLY A 1 117 ? -1.466 -13.318 -12.976 1.00 80.81 117 GLY A N 1
ATOM 860 C CA . GLY A 1 117 ? -2.632 -13.440 -13.862 1.00 80.81 117 GLY A CA 1
ATOM 861 C C . GLY A 1 117 ? -3.952 -13.732 -13.137 1.00 80.81 117 GLY A C 1
ATOM 862 O O . GLY A 1 117 ? -4.903 -14.167 -13.784 1.00 80.81 117 GLY A O 1
ATOM 863 N N . GLY A 1 118 ? -3.998 -13.518 -11.818 1.00 83.00 118 GLY A N 1
ATOM 864 C CA . GLY A 1 118 ? -5.219 -13.606 -11.021 1.00 83.00 118 GLY A CA 1
ATOM 865 C C . GLY A 1 118 ? -6.193 -12.451 -11.269 1.00 83.00 118 GLY A C 1
ATOM 866 O O . GLY A 1 118 ? -5.968 -11.587 -12.121 1.00 83.00 118 GLY A O 1
ATOM 867 N N . SER A 1 119 ? -7.287 -12.453 -10.509 1.00 88.94 119 SER A N 1
ATOM 868 C CA . SER A 1 119 ? -8.216 -11.325 -10.414 1.00 88.94 119 SER A CA 1
ATOM 869 C C . SER A 1 119 ? -7.568 -10.113 -9.754 1.00 88.94 119 SER A C 1
ATOM 871 O O . SER A 1 119 ? -6.472 -10.192 -9.201 1.00 88.94 119 SER A O 1
ATOM 873 N N . ASP A 1 120 ? -8.263 -8.985 -9.821 1.00 89.81 120 ASP A N 1
ATOM 874 C CA . ASP A 1 120 ? -7.906 -7.780 -9.087 1.00 89.81 120 ASP A CA 1
ATOM 875 C C . ASP A 1 120 ? -7.832 -8.047 -7.582 1.00 89.81 120 ASP A C 1
ATOM 877 O O . ASP A 1 120 ? -8.762 -8.614 -7.015 1.00 89.81 120 ASP A O 1
ATOM 881 N N . TRP A 1 121 ? -6.745 -7.602 -6.953 1.00 92.00 121 TRP A N 1
ATOM 882 C CA . TRP A 1 121 ? -6.578 -7.648 -5.503 1.00 92.00 121 TRP A C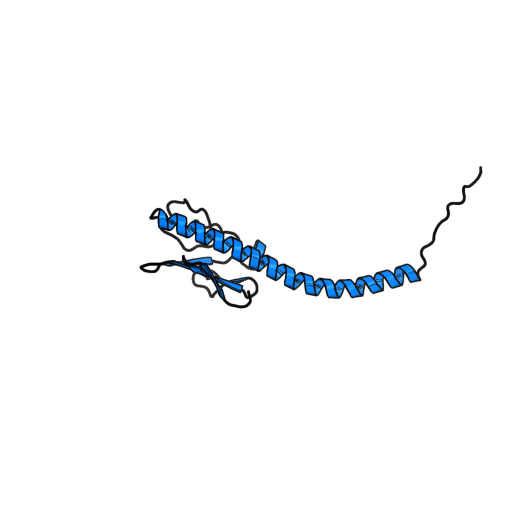A 1
ATOM 883 C C . TRP A 1 121 ? -6.940 -6.295 -4.902 1.00 92.00 121 TRP A C 1
ATOM 885 O O . TRP A 1 121 ? -6.493 -5.251 -5.394 1.00 92.00 121 TRP A O 1
ATOM 895 N N . ASP A 1 122 ? -7.706 -6.312 -3.815 1.00 90.75 122 ASP A N 1
ATOM 896 C CA . ASP A 1 122 ? -8.143 -5.121 -3.094 1.00 90.75 122 ASP A CA 1
ATOM 897 C C . ASP A 1 122 ? -7.810 -5.191 -1.600 1.00 90.75 122 ASP A C 1
ATOM 899 O O . ASP A 1 122 ? -7.859 -6.240 -0.964 1.00 90.75 122 ASP A O 1
ATOM 903 N N . CYS A 1 123 ? -7.493 -4.039 -1.014 1.00 91.44 123 CYS A N 1
ATOM 904 C CA . CYS A 1 123 ? -7.312 -3.883 0.421 1.00 91.44 123 CYS A CA 1
ATOM 905 C C . CYS A 1 123 ? -8.625 -3.400 1.044 1.00 91.44 123 CYS A C 1
ATOM 907 O O . CYS A 1 123 ? -8.930 -2.209 0.993 1.00 91.44 123 CYS A O 1
ATOM 909 N N . SER A 1 124 ? -9.404 -4.300 1.654 1.00 89.38 124 SER A N 1
ATOM 910 C CA . SER A 1 124 ? -10.692 -3.957 2.295 1.00 89.38 124 SER A CA 1
ATOM 911 C C . SER A 1 124 ? -11.683 -3.241 1.355 1.00 89.38 124 SER A C 1
ATOM 913 O O . SER A 1 124 ? -12.370 -2.307 1.762 1.00 89.38 124 SER A O 1
ATOM 915 N N . GLY A 1 125 ? -11.747 -3.656 0.088 1.00 88.88 125 GLY A N 1
ATOM 916 C CA . GLY A 1 125 ? -12.586 -3.061 -0.955 1.00 88.88 125 GLY A CA 1
ATOM 917 C C . GLY A 1 125 ? -11.952 -1.880 -1.696 1.00 88.88 125 GLY A C 1
ATOM 918 O O . GLY A 1 125 ? -12.610 -1.291 -2.556 1.00 88.88 125 GLY A O 1
ATOM 919 N N . CYS A 1 126 ? -10.705 -1.524 -1.373 1.00 92.31 126 CYS A N 1
ATOM 920 C CA . CYS A 1 126 ? -9.958 -0.446 -2.011 1.00 92.31 126 CYS A CA 1
ATOM 921 C C . CYS A 1 126 ? -8.838 -0.995 -2.901 1.00 92.31 126 CYS A C 1
ATOM 923 O O . CYS A 1 126 ? -7.881 -1.601 -2.412 1.00 92.31 126 CYS A O 1
ATOM 925 N N . ARG A 1 127 ? -8.926 -0.735 -4.205 1.00 92.00 127 ARG A N 1
ATOM 926 C CA . ARG A 1 127 ? -7.879 -1.033 -5.186 1.00 92.00 127 ARG A CA 1
ATOM 927 C C . ARG A 1 127 ? -7.234 0.260 -5.661 1.00 92.00 127 ARG A C 1
ATOM 929 O O . ARG A 1 127 ? -7.917 1.267 -5.830 1.00 92.00 127 ARG A O 1
ATOM 936 N N . LEU A 1 128 ? -5.930 0.217 -5.906 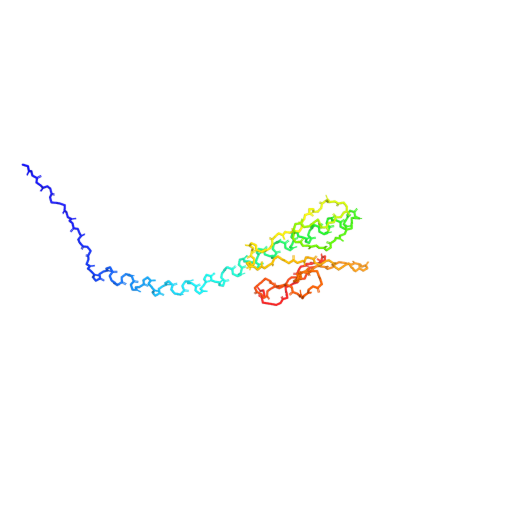1.00 93.19 128 LEU A N 1
ATOM 937 C CA . LEU A 1 128 ? -5.205 1.325 -6.515 1.00 93.19 128 LEU A CA 1
ATOM 938 C C . LEU A 1 128 ? -4.692 0.918 -7.893 1.00 93.19 128 LEU A C 1
ATOM 940 O O . LEU A 1 128 ? -4.070 -0.135 -8.060 1.00 93.19 128 LEU A O 1
ATOM 944 N N . GLU A 1 129 ? -4.955 1.774 -8.869 1.00 93.31 129 GLU A N 1
ATOM 945 C CA . GLU A 1 129 ? -4.298 1.739 -10.168 1.00 93.31 129 GLU A CA 1
ATOM 946 C C . GLU A 1 129 ? -3.476 3.012 -10.297 1.00 93.31 129 GLU A C 1
ATOM 948 O O . GLU A 1 129 ? -3.989 4.115 -10.139 1.00 93.31 129 GLU A O 1
ATOM 953 N N . CYS A 1 130 ? -2.176 2.853 -10.495 1.00 94.38 130 CYS A N 1
ATOM 954 C CA . CYS A 1 130 ? -1.247 3.968 -10.490 1.00 94.38 130 CYS A CA 1
ATOM 955 C C . CYS A 1 130 ? -0.574 4.104 -11.846 1.00 94.38 130 CYS A C 1
ATOM 957 O O . CYS A 1 130 ? -0.174 3.109 -12.450 1.00 94.38 130 CYS A O 1
ATOM 959 N N . ASP A 1 131 ? -0.405 5.343 -12.271 1.00 92.38 131 ASP A N 1
ATOM 960 C CA . ASP A 1 131 ? 0.230 5.766 -13.507 1.00 92.38 131 ASP A CA 1
ATOM 961 C C . ASP A 1 131 ? 1.258 6.887 -13.196 1.00 92.38 131 ASP A C 1
ATOM 963 O O . ASP A 1 131 ? 1.535 7.165 -12.022 1.00 92.38 131 ASP A O 1
ATOM 967 N N . PRO A 1 132 ? 1.887 7.532 -14.196 1.00 88.50 132 PRO A N 1
ATOM 968 C CA . PRO A 1 132 ? 2.839 8.615 -13.943 1.00 88.50 132 PRO A CA 1
ATOM 969 C C . PRO A 1 132 ? 2.190 9.897 -13.394 1.00 88.50 132 PRO A C 1
ATOM 971 O O . PRO A 1 132 ? 2.895 10.783 -12.922 1.00 88.50 132 PRO A O 1
ATOM 974 N N . GLU A 1 133 ? 0.869 10.051 -13.497 1.00 89.69 133 GLU A N 1
ATOM 975 C CA . GLU A 1 133 ? 0.151 11.255 -13.067 1.00 89.69 133 GLU A CA 1
ATOM 976 C C . GLU A 1 133 ? -0.331 11.126 -11.614 1.00 89.69 133 GLU A C 1
ATOM 978 O O . GLU A 1 133 ? -0.407 12.117 -10.881 1.00 89.69 133 GLU A O 1
ATOM 983 N N . GLY A 1 134 ? -0.599 9.902 -11.157 1.00 90.62 134 GLY A N 1
ATOM 984 C CA . GLY A 1 134 ? -1.027 9.625 -9.797 1.00 90.62 134 GLY A CA 1
ATOM 985 C C . GLY A 1 134 ? -1.468 8.182 -9.572 1.00 90.62 134 GLY A C 1
ATOM 986 O O . GLY A 1 134 ? -1.237 7.286 -10.371 1.00 90.62 134 GLY A O 1
ATOM 987 N N . CYS A 1 135 ? -2.113 7.958 -8.431 1.00 93.19 135 CYS A N 1
ATOM 988 C CA . CYS A 1 135 ? -2.798 6.706 -8.130 1.00 93.19 135 CYS A CA 1
ATOM 989 C C . CYS A 1 135 ? -4.294 6.976 -8.038 1.00 93.19 135 CYS A C 1
ATOM 991 O O . CYS A 1 135 ? -4.724 7.731 -7.162 1.00 93.19 135 CYS A O 1
ATOM 993 N N . GLU A 1 136 ? -5.065 6.358 -8.923 1.00 93.62 136 GLU A N 1
ATOM 994 C CA . GLU A 1 136 ? -6.518 6.374 -8.898 1.00 93.62 136 GLU A CA 1
ATOM 995 C C . GLU A 1 136 ? -7.047 5.326 -7.913 1.00 93.62 136 GLU A C 1
ATOM 997 O O . GLU A 1 136 ? -6.564 4.193 -7.826 1.00 93.62 136 GLU A O 1
ATOM 1002 N N . GLU A 1 137 ? -8.047 5.737 -7.140 1.00 93.56 137 GLU A N 1
ATOM 1003 C CA . GLU A 1 137 ? -8.701 4.921 -6.127 1.00 93.56 137 GLU A CA 1
ATOM 1004 C C . GLU A 1 137 ? -9.951 4.272 -6.721 1.00 93.56 137 GLU A C 1
ATOM 1006 O O . GLU A 1 137 ? -10.918 4.957 -7.051 1.00 93.56 137 GLU A O 1
ATOM 1011 N N . ILE A 1 138 ? -9.943 2.945 -6.846 1.00 91.56 138 ILE A N 1
ATOM 1012 C CA . ILE A 1 138 ? -11.049 2.181 -7.418 1.00 91.56 138 ILE A CA 1
ATOM 1013 C C . ILE A 1 138 ? -11.720 1.362 -6.316 1.00 91.56 138 ILE A C 1
ATOM 1015 O O . ILE A 1 138 ? -11.107 0.476 -5.719 1.00 91.56 138 ILE A O 1
ATOM 1019 N N . GLY A 1 139 ? -13.007 1.621 -6.080 1.00 87.94 139 GLY A N 1
ATOM 1020 C CA . GLY A 1 139 ? -13.809 0.911 -5.082 1.00 87.94 139 GLY A CA 1
ATOM 1021 C C . GLY A 1 139 ? -14.107 1.756 -3.844 1.00 87.94 139 GLY A C 1
ATOM 1022 O O . GLY A 1 139 ? -14.292 2.966 -3.938 1.00 87.94 139 GLY A O 1
ATOM 1023 N N . SER A 1 140 ? -14.222 1.103 -2.687 1.00 84.06 140 SER A N 1
ATOM 1024 C CA . SER A 1 140 ? -14.546 1.750 -1.406 1.00 84.06 140 SER A CA 1
ATOM 1025 C C . SER A 1 140 ? -13.273 2.108 -0.637 1.00 84.06 140 SER A C 1
ATOM 1027 O O . SER A 1 140 ? -12.955 1.500 0.385 1.00 84.06 140 SER A O 1
ATOM 1029 N N . CYS A 1 141 ? -12.551 3.092 -1.172 1.00 85.31 141 CYS A N 1
ATOM 1030 C CA . CYS A 1 141 ? -11.492 3.835 -0.494 1.00 85.31 141 CYS A CA 1
ATOM 1031 C C . CYS A 1 141 ? -12.085 5.100 0.180 1.00 85.31 141 CYS A C 1
ATOM 1033 O O . CYS A 1 141 ? -11.472 5.560 1.166 1.00 85.31 141 CYS A O 1
#

Radius of gyration: 25.73 Å; chains: 1; bounding box: 43×25×98 Å

Foldseek 3Di:
DDDDDDPPPDDDPVNVVVVVVVVVVVVVVVVVVVVVVLLVQLVVVVQVLVVLLLVLVCVQVVVVWAADKAWFQDQGTPPRPSGTRHASCVRLVDDTWTWDWDDDPPWIKIWTAPPDPHHGDARSQWTWIAINVGIDTPGDD

Secondary structure (DSSP, 8-state):
---------PPPHHHHHHHHHHHHHHHHHHHHHHHHHHHHHHHHHHHHHHHHHHHHHHHHHHTT-EE--EETTSBSEESSSS-BPPP-HHHHSSPPPEEEEEE-SS-EEEEEESSTT-PBP-BTTEEEEE-SS-EEEEE--

Sequence (141 aa):
MTIASRNKKAFTLIELLIIVGIISLFATIILVMISSARDKAAINGYKTSMKSVQTALELCLGTGGTVFSGPASAFICDPDIAGSYPELSQKCGIAEPFFRVTPSATSWSFTTLDGPGGSDWDCSGCRLECDPEGCEEIGSC